Protein AF-D7PDY9-F1 (afdb_monomer)

Foldseek 3Di:
DQDLPDDDDPPDALVNVVVSLVSLLVVVLVVVLVVQVVDPPLVVDDPVLNVVLCVQQSVVLLLLVQLVVCLPPQQKTPSDPHDIDGLVSQVNHPPRNVVSVVSNVSSPVCNVVVPDPVNSVVVSNCSSVVSPPDD

InterPro domains:
  IPR000536 Nuclear hormone receptor, ligand-binding domain [PF00104] (18-130)
  IPR000536 Nuclear hormone receptor, ligand-binding domain [PS51843] (1-135)
  IPR000536 Nuclear hormone receptor, ligand-binding domain [SM00430] (23-134)
  IPR001723 Nuclear hormone receptor [PR00398] (24-45)
  IPR001723 Nuclear hormone receptor [PR00398] (45-61)
  IPR001723 Nuclear hormone receptor [PR00398] (113-128)
  IPR035500 Nuclear hormone receptor-like domain superfamily [G3DSA:1.10.565.10] (1-135)
  IPR035500 Nuclear hormone receptor-like domain superfamily [SSF48508] (5-132)
  IPR050200 Nuclear hormone receptor family NR3 subfamily [PTHR48092] (2-132)

Mean predicted aligned error: 4.88 Å

Solvent-accessible surface area (backbone atoms only — not comparable to full-atom values): 7792 Å² total; per-residue (Å²): 137,69,67,75,89,68,90,80,68,78,81,75,48,47,68,56,49,52,54,50,51,51,59,41,48,60,56,50,48,59,52,46,56,61,50,48,62,70,40,88,68,46,71,75,46,54,70,68,55,49,50,50,28,48,74,62,19,49,67,60,51,50,47,56,48,35,31,63,65,15,43,94,36,86,67,38,45,36,79,27,93,81,40,69,42,40,58,74,64,39,62,68,23,83,87,42,38,66,58,49,52,51,47,48,52,52,19,49,51,44,47,76,68,60,67,47,73,71,56,50,54,48,51,46,50,48,45,46,73,53,51,72,81,73,130

Radius of gyration: 15.8 Å; Cα contacts (8 Å, |Δi|>4): 118; chains: 1; bounding box: 32×33×45 Å

Secondary structure (DSSP, 8-state):
-----S--PSSPPHHHHHHHHHHHHHHHHHHHHHHHTTSTTGGGS-HHHHHHHHHHHHHHHHHHHHHHHHTTSTTEEEEETTEEEEHHHHTTSTTHHHHHHHHHHHHHHHHHTT--HHHHHHHHHHHHHHTT---

Organism: Melanotaenia fluviatilis (NCBI:txid120844)

Sequence (135 aa):
EIYLMKDIKRPLTESDVMMSLTNLADKELVHMISWAKKIPGFVELSLLDQVHLLECCWLEVLMIGLIWRSVEHPGKLIFSPDLSLSREEGSRVQGFVEIFDMLIAATSRVRELKLQREEYVCLKAMILLNSNMCL

Nearest PDB structures (foldseek):
  2yjd-assembly1_B  TM=9.596E-01  e=6.052E-14  Homo sapiens
  7ndo-assembly1_B  TM=9.590E-01  e=4.325E-13  Homo sapiens
  5dxb-assembly1_A-2  TM=9.717E-01  e=5.350E-13  Homo sapiens
  2jfa-assembly1_A  TM=9.538E-01  e=5.950E-13  Homo sapiens
  5dxg-assembly1_B  TM=9.429E-01  e=1.549E-12  Homo sapiens

Structure (mmCIF, N/CA/C/O backbone):
data_AF-D7PDY9-F1
#
_entry.id   AF-D7PDY9-F1
#
loop_
_atom_site.group_PDB
_atom_site.id
_atom_site.type_symbol
_atom_site.label_atom_id
_atom_site.label_alt_id
_atom_site.label_comp_id
_atom_site.label_asym_id
_atom_site.label_entity_id
_atom_site.label_seq_id
_atom_site.pdbx_PDB_ins_code
_atom_site.Cartn_x
_atom_site.Cartn_y
_atom_site.Cartn_z
_atom_site.occupancy
_atom_site.B_iso_or_equiv
_atom_site.auth_seq_id
_atom_site.auth_comp_id
_atom_site.auth_asym_id
_atom_site.auth_atom_id
_atom_site.pdbx_PDB_model_num
ATOM 1 N N . GLU A 1 1 ? -11.938 0.882 -8.043 1.00 62.28 1 GLU A N 1
ATOM 2 C CA . GLU A 1 1 ? -10.466 0.983 -8.148 1.00 62.28 1 GLU A CA 1
ATOM 3 C C . GLU A 1 1 ? -10.086 2.445 -8.300 1.00 62.28 1 GLU A C 1
ATOM 5 O O . GLU A 1 1 ? -10.924 3.218 -8.754 1.00 62.28 1 GLU A O 1
ATOM 10 N N . ILE A 1 2 ? -8.887 2.827 -7.865 1.00 78.31 2 ILE A N 1
ATOM 11 C CA . ILE A 1 2 ? -8.407 4.214 -7.880 1.00 78.31 2 ILE A CA 1
ATOM 12 C C . ILE A 1 2 ? -7.523 4.387 -9.112 1.00 78.31 2 ILE A C 1
ATOM 14 O O . ILE A 1 2 ? -6.648 3.560 -9.348 1.00 78.31 2 ILE A O 1
ATOM 18 N N . TYR A 1 3 ? -7.769 5.446 -9.880 1.00 81.25 3 TYR A N 1
ATOM 19 C CA . TYR A 1 3 ? -7.044 5.774 -11.108 1.00 81.25 3 TYR A CA 1
ATOM 20 C C . TYR A 1 3 ? -6.281 7.089 -10.932 1.00 81.25 3 TYR A C 1
ATOM 22 O O . TYR A 1 3 ? -6.761 8.014 -10.257 1.00 81.25 3 TYR A O 1
ATOM 30 N N . LEU A 1 4 ? -5.122 7.203 -11.579 1.00 78.69 4 LEU A N 1
ATOM 31 C CA . LEU A 1 4 ? -4.380 8.457 -11.655 1.00 78.69 4 LEU A CA 1
ATOM 32 C C . LEU A 1 4 ? -5.143 9.479 -12.514 1.00 78.69 4 LEU A C 1
ATOM 34 O O . LEU A 1 4 ? -5.282 10.627 -12.089 1.00 78.69 4 LEU A O 1
ATOM 38 N N . MET A 1 5 ? -5.717 9.031 -13.640 1.00 69.94 5 MET A N 1
ATOM 39 C CA . MET A 1 5 ? -6.458 9.832 -14.628 1.00 69.94 5 MET A CA 1
ATOM 40 C C . MET A 1 5 ? -5.627 10.976 -15.236 1.00 69.94 5 MET A C 1
ATOM 42 O O . MET A 1 5 ? -6.092 12.112 -15.333 1.00 69.94 5 MET A O 1
ATOM 46 N N . LYS A 1 6 ? -4.380 10.694 -15.633 1.00 66.25 6 LYS A N 1
ATOM 47 C CA . LYS A 1 6 ? -3.487 11.665 -16.285 1.00 66.25 6 LYS A CA 1
ATOM 48 C C . LYS A 1 6 ? -2.784 11.021 -17.481 1.00 66.25 6 LYS A C 1
ATOM 50 O O . LYS A 1 6 ? -2.287 9.906 -17.358 1.00 66.25 6 LYS A O 1
ATOM 55 N N . ASP A 1 7 ? -2.707 11.731 -18.608 1.00 63.09 7 ASP A N 1
ATOM 56 C CA . ASP A 1 7 ? -1.890 11.313 -19.754 1.00 63.09 7 ASP A CA 1
ATOM 57 C C . ASP A 1 7 ? -0.407 11.346 -19.369 1.00 63.09 7 ASP A C 1
ATOM 59 O O . ASP A 1 7 ? 0.217 12.409 -19.280 1.00 63.09 7 ASP A O 1
ATOM 63 N N . ILE A 1 8 ? 0.166 10.170 -19.125 1.00 65.75 8 ILE A N 1
ATOM 64 C CA . ILE A 1 8 ? 1.586 10.026 -18.824 1.00 65.75 8 ILE A CA 1
ATOM 65 C C . ILE A 1 8 ? 2.371 10.095 -20.136 1.00 65.75 8 ILE A C 1
ATOM 67 O O . ILE A 1 8 ? 2.495 9.108 -20.867 1.00 65.75 8 ILE A O 1
ATOM 71 N N . LYS A 1 9 ? 2.931 11.268 -20.441 1.00 67.62 9 LYS A N 1
ATOM 72 C CA . LYS A 1 9 ? 3.891 11.412 -21.542 1.00 67.62 9 LYS A CA 1
ATOM 73 C C . LYS A 1 9 ? 5.215 10.759 -21.142 1.00 67.62 9 LYS A C 1
ATOM 75 O O . LYS A 1 9 ? 5.780 11.078 -20.103 1.00 67.62 9 LYS A O 1
ATOM 80 N N . ARG A 1 10 ? 5.700 9.831 -21.970 1.00 69.81 10 ARG A N 1
ATOM 81 C CA . ARG A 1 10 ? 7.007 9.177 -21.798 1.00 69.81 10 ARG A CA 1
ATOM 82 C C . ARG A 1 10 ? 8.094 9.944 -22.576 1.00 69.81 10 ARG A C 1
ATOM 84 O O . ARG A 1 10 ? 7.780 10.466 -23.646 1.00 69.81 10 ARG A O 1
ATOM 91 N N . PRO A 1 11 ? 9.357 9.968 -22.106 1.00 71.19 11 PRO A N 1
ATOM 92 C CA . PRO A 1 11 ? 9.867 9.322 -20.894 1.00 71.19 11 PRO A CA 1
ATOM 93 C C . PRO A 1 11 ? 9.447 10.064 -19.615 1.00 71.19 11 PRO A C 1
ATOM 95 O O . PRO A 1 11 ? 9.404 11.287 -19.591 1.00 71.19 11 PRO A O 1
ATOM 98 N N . LEU A 1 12 ? 9.141 9.302 -18.564 1.00 74.94 12 LEU A N 1
ATOM 99 C CA . LEU A 1 12 ? 8.808 9.831 -17.240 1.00 74.94 12 LEU A CA 1
ATOM 100 C C . LEU A 1 12 ? 10.054 10.425 -16.573 1.00 74.94 12 LEU A C 1
ATOM 102 O O . LEU A 1 12 ? 11.087 9.755 -16.514 1.00 74.94 12 LEU A O 1
ATOM 106 N N . THR A 1 13 ? 9.947 11.643 -16.046 1.00 80.25 13 THR A N 1
ATOM 107 C CA . THR A 1 13 ? 10.968 12.209 -15.153 1.00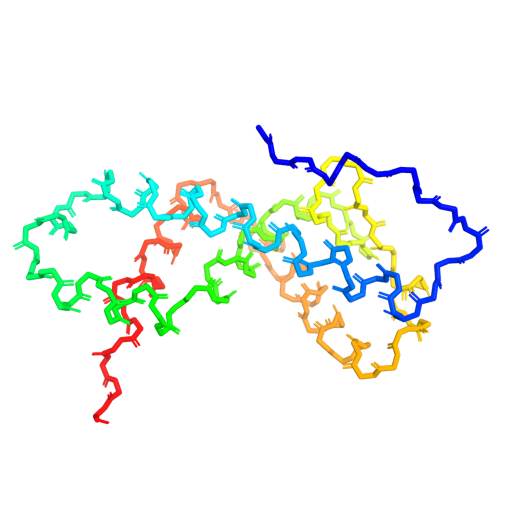 80.25 13 THR A CA 1
ATOM 108 C C . THR A 1 13 ? 10.714 11.793 -13.702 1.00 80.25 13 THR A C 1
ATOM 110 O O . THR A 1 13 ? 9.610 11.383 -13.344 1.00 80.25 13 THR A O 1
ATOM 113 N N . GLU A 1 14 ? 11.719 11.934 -12.835 1.00 81.00 14 GLU A N 1
ATOM 114 C CA . GLU A 1 14 ? 11.559 11.734 -11.387 1.00 81.00 14 GLU A CA 1
ATOM 115 C C . GLU A 1 14 ? 10.431 12.596 -10.806 1.00 81.00 14 GLU A C 1
ATOM 117 O O . GLU A 1 14 ? 9.591 12.096 -10.060 1.00 81.00 14 GLU A O 1
ATOM 122 N N . SER A 1 15 ? 10.358 13.867 -11.210 1.00 83.56 15 SER A N 1
ATOM 123 C CA . SER A 1 15 ? 9.305 14.781 -10.762 1.00 83.56 15 SER A CA 1
ATOM 124 C C . SER A 1 15 ? 7.915 14.313 -11.203 1.00 83.56 15 SER A C 1
ATOM 126 O O . SER A 1 15 ? 6.976 14.358 -10.406 1.00 83.56 15 SER A O 1
ATOM 128 N N . ASP A 1 16 ? 7.781 13.798 -12.430 1.00 83.94 16 ASP A N 1
ATOM 129 C CA . ASP A 1 16 ? 6.510 13.259 -12.925 1.00 83.94 16 ASP A CA 1
ATOM 130 C C . ASP A 1 16 ? 6.065 12.032 -12.129 1.00 83.94 16 ASP A C 1
ATOM 132 O O . ASP A 1 16 ? 4.881 11.911 -11.796 1.00 83.94 16 ASP A O 1
ATOM 136 N N . VAL A 1 17 ? 7.004 11.133 -11.810 1.00 83.38 17 VAL A N 1
ATOM 137 C CA . VAL A 1 17 ? 6.725 9.938 -11.006 1.00 83.38 17 VAL A CA 1
ATOM 138 C C . VAL A 1 17 ? 6.316 10.344 -9.599 1.00 83.38 17 VAL A C 1
ATOM 140 O O . VAL A 1 17 ? 5.229 9.971 -9.170 1.00 83.38 17 VAL A O 1
ATOM 143 N N . MET A 1 18 ? 7.115 11.162 -8.913 1.00 86.56 18 MET A N 1
ATOM 144 C CA . MET A 1 18 ? 6.821 11.599 -7.546 1.00 86.56 18 MET A CA 1
ATOM 145 C C . MET A 1 18 ? 5.472 12.314 -7.461 1.00 86.56 18 MET A C 1
ATOM 147 O O . MET A 1 18 ? 4.638 11.951 -6.639 1.00 86.56 18 MET A O 1
ATOM 151 N N . MET A 1 19 ? 5.191 13.251 -8.370 1.00 89.25 19 MET A N 1
ATOM 152 C CA . MET A 1 19 ? 3.895 13.931 -8.426 1.00 89.25 19 MET A CA 1
ATOM 153 C C . MET A 1 19 ? 2.740 12.951 -8.676 1.00 89.25 19 MET A C 1
ATOM 155 O O . MET A 1 19 ? 1.666 13.100 -8.095 1.00 89.25 19 MET A O 1
ATOM 159 N N . SER A 1 20 ? 2.925 11.956 -9.545 1.00 89.31 20 SER A N 1
ATOM 160 C CA . SER A 1 20 ? 1.888 10.955 -9.820 1.00 89.31 20 SER A CA 1
ATOM 161 C C . SER A 1 20 ? 1.627 10.061 -8.607 1.00 89.31 20 SER A C 1
ATOM 163 O O . SER A 1 20 ? 0.470 9.819 -8.269 1.00 89.31 20 SER A O 1
ATOM 165 N N . LEU A 1 21 ? 2.686 9.620 -7.925 1.00 90.25 21 LEU A N 1
ATOM 166 C CA . LEU A 1 21 ? 2.596 8.794 -6.723 1.00 90.25 21 LEU A CA 1
ATOM 167 C C . LEU A 1 21 ? 1.969 9.556 -5.552 1.00 90.25 21 LEU A C 1
ATOM 169 O O . LEU A 1 21 ? 1.085 9.008 -4.900 1.00 90.25 21 LEU A O 1
ATOM 173 N N . THR A 1 22 ? 2.339 10.822 -5.332 1.00 92.12 22 THR A N 1
ATOM 174 C CA . THR A 1 22 ? 1.728 11.667 -4.293 1.00 92.12 22 THR A CA 1
ATOM 175 C C . THR A 1 22 ? 0.235 11.868 -4.546 1.00 92.12 22 THR A C 1
ATOM 177 O O . THR A 1 22 ? -0.577 11.606 -3.665 1.00 92.12 22 THR A O 1
ATOM 180 N N . ASN A 1 23 ? -0.155 12.225 -5.777 1.00 93.25 23 ASN A N 1
ATOM 181 C CA . ASN A 1 23 ? -1.573 12.382 -6.130 1.00 93.25 23 ASN A CA 1
ATOM 182 C C . ASN A 1 23 ? -2.370 11.081 -5.959 1.00 93.25 23 ASN A C 1
ATOM 184 O O . ASN A 1 23 ? -3.561 11.105 -5.642 1.00 93.25 23 ASN A O 1
ATOM 188 N N . LEU A 1 24 ? -1.741 9.936 -6.231 1.00 94.69 24 LEU A N 1
ATOM 189 C CA . LEU A 1 24 ? -2.377 8.644 -6.028 1.00 94.69 24 LEU A CA 1
ATOM 190 C C . LEU A 1 24 ? -2.533 8.344 -4.535 1.00 94.69 24 LEU A C 1
ATOM 192 O O . LEU A 1 24 ? -3.622 7.947 -4.127 1.00 94.69 24 LEU A O 1
ATOM 196 N N . ALA A 1 25 ? -1.496 8.589 -3.731 1.00 95.44 25 ALA A N 1
ATOM 197 C CA . ALA A 1 25 ? -1.534 8.412 -2.284 1.00 95.44 25 ALA A CA 1
ATOM 198 C C . ALA A 1 25 ? -2.650 9.249 -1.641 1.00 95.44 25 ALA A C 1
ATOM 200 O O . ALA A 1 25 ? -3.430 8.699 -0.868 1.00 95.44 25 ALA A O 1
ATOM 201 N N . ASP A 1 26 ? -2.820 10.516 -2.036 1.00 95.69 26 ASP A N 1
ATOM 202 C CA . ASP A 1 26 ? -3.912 11.377 -1.552 1.00 95.69 26 ASP A CA 1
ATOM 203 C C . ASP A 1 26 ? -5.294 10.748 -1.791 1.00 95.69 26 ASP A C 1
ATOM 205 O O . ASP A 1 26 ? -6.159 10.735 -0.910 1.00 95.69 26 ASP A O 1
ATOM 209 N N . LYS A 1 27 ? -5.502 10.161 -2.976 1.00 95.06 27 LYS A N 1
ATOM 210 C CA . LYS A 1 27 ? -6.740 9.439 -3.298 1.00 95.06 27 LYS A CA 1
ATOM 211 C C . LYS A 1 27 ? -6.867 8.159 -2.469 1.00 95.06 27 LYS A C 1
ATOM 213 O O . LYS A 1 27 ? -7.940 7.893 -1.925 1.00 95.06 27 LYS A O 1
ATOM 218 N N . GLU A 1 28 ? -5.804 7.359 -2.360 1.00 96.12 28 GLU A N 1
ATOM 219 C CA . GLU A 1 28 ? -5.819 6.114 -1.579 1.00 96.12 28 GLU A CA 1
ATOM 220 C C . GLU A 1 28 ? -6.076 6.363 -0.087 1.00 96.12 28 GLU A C 1
ATOM 222 O O . GLU A 1 28 ? -6.809 5.586 0.527 1.00 96.12 28 GLU A O 1
ATOM 227 N N . LEU A 1 29 ? -5.580 7.467 0.478 1.00 96.75 29 LEU A N 1
ATOM 228 C CA . LEU A 1 29 ? -5.806 7.869 1.869 1.00 96.75 29 LEU A CA 1
ATOM 229 C C . LEU A 1 29 ? -7.294 8.071 2.183 1.00 96.75 29 LEU A C 1
ATOM 231 O O . LEU A 1 29 ? -7.794 7.558 3.184 1.00 96.75 29 LEU A O 1
ATOM 235 N N . VAL A 1 30 ? -8.049 8.732 1.300 1.00 96.44 30 VAL A N 1
ATOM 236 C CA . VAL A 1 30 ? -9.505 8.915 1.479 1.00 96.44 30 VAL A CA 1
ATOM 237 C C . VAL A 1 30 ? -10.230 7.563 1.539 1.00 96.44 30 VAL A C 1
ATOM 239 O O . VAL A 1 30 ? -11.121 7.338 2.373 1.00 96.44 30 VAL A O 1
ATOM 242 N N . HIS A 1 31 ? -9.825 6.625 0.681 1.00 95.56 31 HIS A N 1
ATOM 243 C CA . HIS A 1 31 ? -10.361 5.267 0.686 1.00 95.56 31 HIS A CA 1
ATOM 244 C C . HIS A 1 31 ? -9.909 4.466 1.911 1.00 95.56 31 HIS A C 1
ATOM 246 O O . HIS A 1 31 ? -10.707 3.698 2.451 1.00 95.56 31 HIS A O 1
ATOM 252 N N . MET A 1 32 ? -8.675 4.659 2.375 1.00 96.75 32 MET A N 1
ATOM 253 C CA . MET A 1 32 ? -8.138 4.035 3.580 1.00 96.75 32 MET A CA 1
ATOM 254 C C . MET A 1 32 ? -8.929 4.452 4.820 1.00 96.75 32 MET A C 1
ATOM 256 O O . MET A 1 32 ? -9.355 3.579 5.569 1.00 96.75 32 MET A O 1
ATOM 260 N N . ILE A 1 33 ? -9.214 5.745 4.998 1.00 97.31 33 ILE A N 1
ATOM 261 C CA . ILE A 1 33 ? -10.032 6.249 6.114 1.00 97.31 33 ILE A CA 1
ATOM 262 C C . ILE A 1 33 ? -11.429 5.613 6.079 1.00 97.31 33 ILE A C 1
ATOM 264 O O . ILE A 1 33 ? -11.952 5.147 7.092 1.00 97.31 33 ILE A O 1
ATOM 268 N N . SER A 1 34 ? -12.033 5.552 4.890 1.00 97.44 34 SER A N 1
ATOM 269 C CA . SER A 1 34 ? -13.351 4.935 4.693 1.00 97.44 34 SER A CA 1
ATOM 270 C C . SER A 1 34 ? -13.345 3.425 4.953 1.00 97.44 34 SER A C 1
ATOM 272 O O . SER A 1 34 ? -14.357 2.867 5.373 1.00 97.44 34 SER A O 1
ATOM 274 N N . TRP A 1 35 ? -12.226 2.753 4.680 1.00 97.50 35 TRP A N 1
ATOM 275 C CA . TRP A 1 35 ? -12.018 1.337 4.973 1.00 97.50 35 TRP A CA 1
ATOM 276 C C . TRP A 1 35 ? -11.8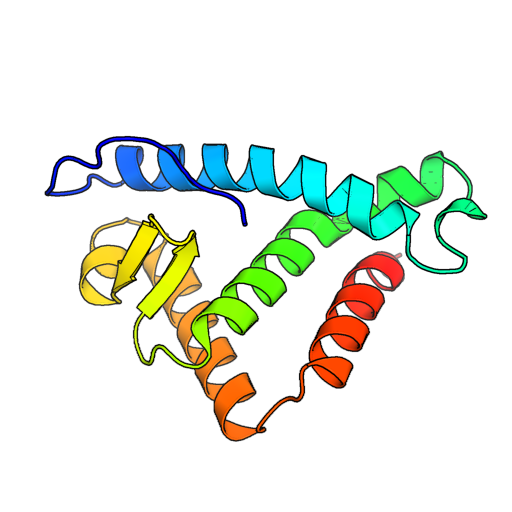05 1.094 6.470 1.00 97.50 35 TRP A C 1
ATOM 278 O O . TRP A 1 35 ? -12.458 0.210 7.017 1.00 97.50 35 TRP A O 1
ATOM 288 N N . ALA A 1 36 ? -10.984 1.905 7.141 1.00 97.56 36 ALA A N 1
ATOM 289 C CA . ALA A 1 36 ? -10.706 1.788 8.571 1.00 97.56 36 ALA A CA 1
ATOM 290 C C . ALA A 1 36 ? -11.993 1.867 9.406 1.00 97.56 36 ALA A C 1
ATOM 292 O O . ALA A 1 36 ? -12.241 1.015 10.251 1.00 97.56 36 ALA A O 1
ATOM 293 N N . LYS A 1 37 ? -12.900 2.793 9.066 1.00 97.12 37 LYS A N 1
ATOM 294 C CA . LYS A 1 37 ? -14.224 2.918 9.707 1.00 97.12 37 LYS A CA 1
ATOM 295 C C . LYS A 1 37 ? -15.125 1.683 9.575 1.00 97.12 37 LYS A C 1
ATOM 297 O O . LYS A 1 37 ? -16.118 1.585 10.286 1.00 97.12 37 LYS A O 1
ATOM 302 N N . LYS A 1 38 ? -14.832 0.765 8.649 1.00 97.12 38 LYS A N 1
ATOM 303 C CA . LYS A 1 38 ? -15.586 -0.487 8.460 1.00 97.12 38 LYS A CA 1
ATOM 304 C C . LYS A 1 38 ? -14.987 -1.663 9.231 1.00 97.12 38 LYS A C 1
ATOM 306 O O . LYS A 1 38 ? -15.580 -2.739 9.220 1.00 97.12 38 LYS A O 1
ATOM 311 N N . ILE A 1 39 ? -13.823 -1.491 9.855 1.00 96.19 39 ILE A N 1
ATOM 312 C CA . ILE A 1 39 ? -13.186 -2.536 10.653 1.00 96.19 39 ILE A CA 1
ATOM 313 C C . ILE A 1 39 ? -13.908 -2.622 12.003 1.00 96.19 39 ILE A C 1
ATOM 315 O O . ILE A 1 39 ? -14.058 -1.594 12.670 1.00 96.19 39 ILE A O 1
ATOM 319 N N . PRO A 1 40 ? -14.359 -3.820 12.419 1.00 95.75 40 PRO A N 1
ATOM 320 C CA . PRO A 1 40 ? -14.988 -4.008 13.723 1.00 95.75 40 PRO A CA 1
ATOM 321 C C . PRO A 1 40 ? -14.107 -3.476 14.862 1.00 95.75 40 PRO A C 1
ATOM 323 O O . PRO A 1 40 ? -12.905 -3.733 14.881 1.00 95.75 40 PRO A O 1
ATOM 326 N N . GLY A 1 41 ? -14.696 -2.718 15.789 1.00 94.56 41 GLY A N 1
ATOM 327 C CA . GLY A 1 41 ? -13.995 -2.108 16.924 1.00 94.56 41 GLY A CA 1
ATOM 328 C C . GLY A 1 41 ? -13.244 -0.803 16.621 1.00 94.56 41 GLY A C 1
ATOM 329 O O . GLY A 1 41 ? -13.014 -0.022 17.537 1.00 94.56 41 GLY A O 1
ATOM 330 N N . PHE A 1 42 ? -12.909 -0.484 15.363 1.00 96.56 42 PHE A N 1
ATOM 331 C CA . PHE A 1 42 ? -12.121 0.725 15.062 1.00 96.56 42 PHE A CA 1
ATOM 332 C C . PHE A 1 42 ? -12.869 2.023 15.406 1.00 96.56 42 PHE A C 1
ATOM 334 O O . PHE A 1 42 ? -12.295 2.944 15.978 1.00 96.56 42 PHE A O 1
ATOM 341 N N . VAL A 1 43 ? -14.168 2.092 15.097 1.00 96.94 43 VAL A N 1
ATOM 342 C CA . VAL A 1 43 ? -15.005 3.275 15.386 1.00 96.94 43 VAL A CA 1
ATOM 343 C C . VAL A 1 43 ? -15.376 3.421 16.864 1.00 96.94 43 VAL A C 1
ATOM 345 O O . VAL A 1 43 ? -15.921 4.452 17.248 1.00 96.94 43 VAL A O 1
ATOM 348 N N . GLU A 1 44 ? -15.098 2.400 17.676 1.00 97.31 44 GLU A N 1
ATOM 349 C CA . GLU A 1 44 ? -15.318 2.408 19.126 1.00 97.31 44 GLU A CA 1
ATOM 350 C C . GLU A 1 44 ? -14.137 3.051 19.874 1.00 97.31 44 GLU A C 1
ATOM 352 O O . GLU A 1 44 ? -14.289 3.463 21.024 1.00 97.31 44 GLU A O 1
ATOM 357 N N . LEU A 1 45 ? -12.978 3.184 19.217 1.00 95.88 45 LEU A N 1
ATOM 358 C CA . LEU A 1 45 ? -11.824 3.923 19.728 1.00 95.88 45 LEU A CA 1
ATOM 359 C C . LEU A 1 45 ? -12.120 5.425 19.808 1.00 95.88 45 LEU A C 1
ATOM 361 O O . LEU A 1 45 ? -12.963 5.952 19.071 1.00 95.88 45 LEU A O 1
ATOM 365 N N . SER A 1 46 ? -11.377 6.146 20.652 1.00 97.31 46 SER A N 1
ATOM 366 C CA . SER A 1 46 ? -11.471 7.605 20.682 1.00 97.31 46 SER A CA 1
ATOM 367 C C . SER A 1 46 ? -11.077 8.197 19.323 1.00 97.31 46 SER A C 1
ATOM 369 O O . SER A 1 46 ? -10.263 7.628 18.595 1.00 97.31 46 SER A O 1
ATOM 371 N N . LEU A 1 47 ? -11.635 9.356 18.959 1.00 96.69 47 LEU A N 1
ATOM 372 C CA . LEU A 1 47 ? -11.265 10.015 17.700 1.00 96.69 47 LEU A CA 1
ATOM 373 C C . LEU A 1 47 ? -9.756 10.309 17.637 1.00 96.69 47 LEU A C 1
ATOM 375 O O . LEU A 1 47 ? -9.168 10.215 16.564 1.00 96.69 47 LEU A O 1
ATOM 379 N N . LEU A 1 48 ? -9.146 10.626 18.784 1.00 96.06 48 LEU A N 1
ATOM 380 C CA . LEU A 1 48 ? -7.707 10.838 18.902 1.00 96.06 48 LEU A CA 1
ATOM 381 C C . LEU A 1 48 ? -6.932 9.575 18.508 1.00 96.06 48 LEU A C 1
ATOM 383 O O . LEU A 1 48 ? -6.045 9.655 17.666 1.00 96.06 48 LEU A O 1
ATOM 387 N N . ASP A 1 49 ? -7.316 8.415 19.043 1.00 95.25 49 ASP A N 1
ATOM 388 C CA . ASP A 1 49 ? -6.653 7.142 18.735 1.00 95.25 49 ASP A CA 1
ATOM 389 C C . ASP A 1 49 ? -6.878 6.723 17.279 1.00 95.25 49 ASP A C 1
ATOM 391 O O . ASP A 1 49 ? -5.960 6.237 16.624 1.00 95.25 49 ASP A O 1
ATOM 395 N N . GLN A 1 50 ? -8.083 6.947 16.739 1.00 96.62 50 GLN A N 1
ATOM 396 C CA . GLN A 1 50 ? -8.376 6.671 15.328 1.00 96.62 50 GLN A CA 1
ATOM 397 C C . GLN A 1 50 ? -7.458 7.476 14.400 1.00 96.62 50 GLN A C 1
ATOM 399 O O . GLN A 1 50 ? -6.920 6.923 13.441 1.00 96.62 50 GLN A O 1
ATOM 404 N N . VAL A 1 51 ? -7.284 8.774 14.674 1.00 96.12 51 VAL A N 1
ATOM 405 C CA . VAL A 1 51 ? -6.392 9.649 13.899 1.00 96.12 51 VAL A CA 1
ATOM 406 C C . VAL A 1 51 ? -4.939 9.216 14.073 1.00 96.12 51 VAL A C 1
ATOM 408 O O . VAL A 1 51 ? -4.261 9.009 13.072 1.00 96.12 51 VAL A O 1
ATOM 411 N N . HIS A 1 52 ? -4.498 8.983 15.311 1.00 94.69 52 HIS A N 1
ATOM 412 C CA . HIS A 1 52 ? -3.127 8.574 15.627 1.00 94.69 52 HIS A CA 1
ATOM 413 C C . HIS A 1 52 ? -2.722 7.276 14.920 1.00 94.69 52 HIS A C 1
ATOM 415 O O . HIS A 1 52 ? -1.676 7.203 14.278 1.00 94.69 52 HIS A O 1
ATOM 421 N N . LEU A 1 53 ? -3.578 6.249 14.955 1.00 95.50 53 LEU A N 1
ATOM 422 C CA . LEU A 1 53 ? -3.326 4.993 14.243 1.00 95.50 53 LEU A CA 1
ATOM 423 C C . LEU A 1 53 ? -3.191 5.214 12.732 1.00 95.50 53 LEU A C 1
ATOM 425 O O . LEU A 1 53 ? -2.272 4.679 12.113 1.00 95.50 53 LEU A O 1
ATOM 429 N N . LEU A 1 54 ? -4.078 6.014 12.131 1.00 96.00 54 LEU A N 1
ATOM 430 C CA . LEU A 1 54 ? -4.022 6.328 10.701 1.00 96.00 54 LEU A CA 1
ATOM 431 C C . LEU A 1 54 ? -2.745 7.100 10.337 1.00 96.00 54 LEU A C 1
ATOM 433 O O . LEU A 1 54 ? -2.092 6.743 9.360 1.00 96.00 54 LEU A O 1
ATOM 437 N N . GLU A 1 55 ? -2.367 8.107 11.126 1.00 95.00 55 GLU A N 1
ATOM 438 C CA . GLU A 1 55 ? -1.152 8.910 10.922 1.00 95.00 55 GLU A CA 1
ATOM 439 C C . GLU A 1 55 ? 0.130 8.074 11.017 1.00 95.00 55 GLU A C 1
ATOM 441 O O . GLU A 1 55 ? 1.063 8.298 10.247 1.00 95.00 55 GLU A O 1
ATOM 446 N N . CYS A 1 56 ? 0.170 7.073 11.898 1.00 94.00 56 CYS A N 1
ATOM 447 C CA . CYS A 1 56 ? 1.340 6.207 12.047 1.00 94.00 56 CYS A CA 1
ATOM 448 C C . CYS A 1 56 ? 1.441 5.128 10.960 1.00 94.00 56 CYS A C 1
ATOM 450 O O . CYS A 1 56 ? 2.544 4.789 10.540 1.00 94.00 56 CYS A O 1
ATOM 452 N N . CYS A 1 57 ? 0.316 4.581 10.490 1.00 95.56 57 CYS A N 1
ATOM 453 C CA . CYS A 1 57 ? 0.325 3.379 9.646 1.00 95.56 57 CYS A CA 1
ATOM 454 C C . CYS A 1 57 ? 0.102 3.626 8.152 1.00 95.56 57 CYS A C 1
ATOM 456 O O . CYS A 1 57 ? 0.221 2.685 7.362 1.00 95.56 57 CYS A O 1
ATOM 458 N N . TRP A 1 58 ? -0.295 4.839 7.742 1.00 96.19 58 TRP A N 1
ATOM 459 C CA . TRP A 1 58 ? -0.862 5.041 6.405 1.00 96.19 58 TRP A CA 1
ATOM 460 C C . TRP A 1 58 ? 0.037 4.526 5.285 1.00 96.19 58 TRP A C 1
ATOM 462 O O . TRP A 1 58 ? -0.438 3.808 4.406 1.00 96.19 58 TRP A O 1
ATOM 472 N N . LEU A 1 59 ? 1.339 4.812 5.346 1.00 95.81 59 LEU A N 1
ATOM 473 C CA . LEU A 1 59 ? 2.271 4.391 4.309 1.00 95.81 59 LEU A CA 1
ATOM 474 C C . LEU A 1 59 ? 2.404 2.864 4.261 1.00 95.81 59 LEU A C 1
ATOM 476 O O . LEU A 1 59 ? 2.392 2.290 3.177 1.00 95.81 59 LEU A O 1
ATOM 480 N N . GLU A 1 60 ? 2.457 2.189 5.410 1.00 95.88 60 GLU A N 1
ATOM 481 C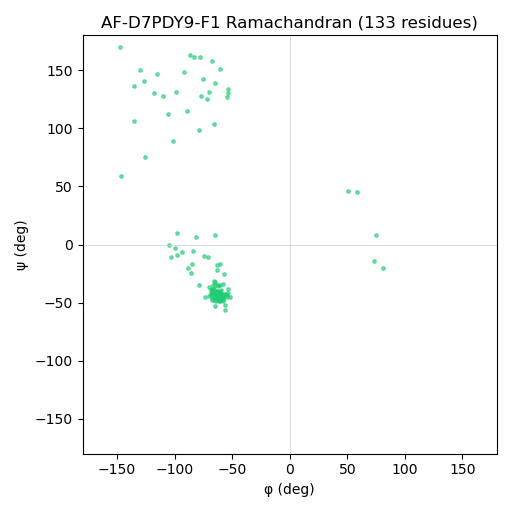 CA . GLU A 1 60 ? 2.511 0.723 5.491 1.00 95.88 60 GLU A CA 1
ATOM 482 C C . GLU A 1 60 ? 1.248 0.075 4.911 1.00 95.88 60 GLU A C 1
ATOM 484 O O . GLU A 1 60 ? 1.328 -0.900 4.157 1.00 95.88 60 GLU A O 1
ATOM 489 N N . VAL A 1 61 ? 0.078 0.657 5.188 1.00 97.00 61 VAL A N 1
ATOM 490 C CA . VAL A 1 61 ? -1.209 0.202 4.645 1.00 97.00 61 VAL A CA 1
ATOM 491 C C . VAL A 1 61 ? -1.288 0.395 3.126 1.00 97.00 61 VAL A C 1
ATOM 493 O O . VAL A 1 61 ? -1.831 -0.471 2.426 1.00 97.00 61 VAL A O 1
ATOM 496 N N . LEU A 1 62 ? -0.741 1.492 2.594 1.00 96.94 62 LEU A N 1
ATOM 497 C CA . LEU A 1 62 ? -0.630 1.697 1.147 1.00 96.94 62 LEU A CA 1
ATOM 498 C C . LEU A 1 62 ? 0.378 0.721 0.522 1.00 96.94 62 LEU A C 1
ATOM 500 O O . LEU A 1 62 ? 0.070 0.090 -0.490 1.00 96.94 62 LEU A O 1
ATOM 504 N N . MET A 1 63 ? 1.539 0.515 1.152 1.00 96.50 63 MET A N 1
ATOM 505 C CA . MET A 1 63 ? 2.580 -0.400 0.671 1.00 96.50 63 MET A CA 1
ATOM 506 C C . MET A 1 63 ? 2.101 -1.852 0.611 1.00 96.50 63 MET A C 1
ATOM 508 O O . MET A 1 63 ? 2.290 -2.501 -0.416 1.00 96.50 63 MET A O 1
ATOM 512 N N . ILE A 1 64 ? 1.430 -2.372 1.647 1.00 97.25 64 ILE A N 1
ATOM 513 C CA . ILE A 1 64 ? 0.885 -3.740 1.595 1.00 97.25 64 ILE A CA 1
ATOM 514 C C . ILE A 1 64 ? -0.207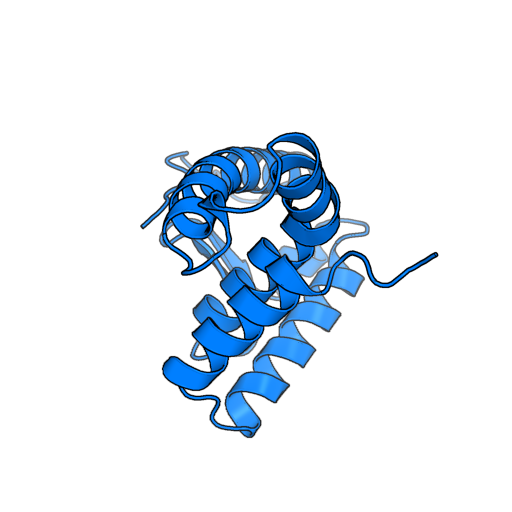 -3.863 0.523 1.00 97.25 64 ILE A C 1
ATOM 516 O O . ILE A 1 64 ? -0.332 -4.902 -0.124 1.00 97.25 64 ILE A O 1
ATOM 520 N N . GLY A 1 65 ? -0.973 -2.791 0.282 1.00 97.50 65 GLY A N 1
ATOM 521 C CA . GLY A 1 65 ? -1.914 -2.701 -0.834 1.00 97.50 65 GLY A CA 1
ATOM 522 C C . GLY A 1 65 ? -1.230 -2.790 -2.196 1.00 97.50 65 GLY A C 1
ATOM 523 O O . GLY A 1 65 ? -1.655 -3.580 -3.038 1.00 97.50 65 GLY A O 1
ATOM 524 N N . LEU A 1 66 ? -0.153 -2.033 -2.395 1.00 97.62 66 LEU A N 1
ATOM 525 C CA . LEU A 1 66 ? 0.665 -2.064 -3.606 1.00 97.62 66 LEU A CA 1
ATOM 526 C C . LEU A 1 66 ? 1.285 -3.445 -3.845 1.00 97.62 66 LEU A C 1
ATOM 528 O O . LEU A 1 66 ? 1.194 -3.974 -4.954 1.00 97.62 66 LEU A O 1
ATOM 532 N N . ILE A 1 67 ? 1.876 -4.037 -2.805 1.00 97.94 67 ILE A N 1
ATOM 533 C CA . ILE A 1 67 ? 2.460 -5.382 -2.842 1.00 97.94 67 ILE A CA 1
ATOM 534 C C . ILE A 1 67 ? 1.402 -6.389 -3.294 1.00 97.94 67 ILE A C 1
ATOM 536 O O . ILE A 1 67 ? 1.618 -7.110 -4.265 1.00 97.94 67 ILE A O 1
ATOM 540 N N . TRP A 1 68 ? 0.231 -6.385 -2.648 1.00 98.06 68 TRP A N 1
ATOM 541 C CA . TRP A 1 68 ? -0.869 -7.291 -2.977 1.00 98.06 68 TRP A CA 1
ATOM 542 C C . TRP A 1 68 ? -1.349 -7.142 -4.425 1.00 98.06 68 TRP A C 1
ATOM 544 O O . TRP A 1 68 ? -1.497 -8.135 -5.134 1.00 98.06 68 TRP A O 1
ATOM 554 N N . ARG A 1 69 ? -1.530 -5.904 -4.906 1.00 97.50 69 ARG A N 1
ATOM 555 C CA . ARG A 1 69 ? -1.906 -5.636 -6.308 1.00 97.50 69 ARG A CA 1
ATOM 556 C C . ARG A 1 69 ? -0.851 -6.096 -7.318 1.00 97.50 69 ARG A C 1
ATOM 558 O O . ARG A 1 69 ? -1.182 -6.302 -8.480 1.00 97.50 69 ARG A O 1
ATOM 565 N N . SER A 1 70 ? 0.403 -6.244 -6.895 1.00 98.06 70 SER A N 1
ATOM 566 C CA . SER A 1 70 ? 1.540 -6.539 -7.774 1.00 98.06 70 SER A CA 1
ATOM 567 C C . SER A 1 70 ? 1.952 -8.017 -7.780 1.00 98.06 70 SER A C 1
ATOM 569 O O . SER A 1 70 ? 2.840 -8.387 -8.546 1.00 98.06 70 SER A O 1
ATOM 571 N N . VAL A 1 71 ? 1.321 -8.877 -6.967 1.00 97.56 71 VAL A N 1
ATOM 572 C CA . VAL A 1 71 ? 1.703 -10.296 -6.783 1.00 97.56 71 VAL A CA 1
ATOM 573 C C . VAL A 1 71 ? 1.822 -11.047 -8.114 1.00 97.56 71 VAL A C 1
ATOM 575 O O . VAL A 1 71 ? 2.834 -11.712 -8.356 1.00 97.56 71 VAL A O 1
ATOM 578 N N . GLU A 1 72 ? 0.852 -10.858 -9.009 1.00 96.56 72 GLU A N 1
ATOM 579 C CA . GLU A 1 72 ? 0.772 -11.512 -10.325 1.00 96.56 72 GLU A CA 1
ATOM 580 C C . GLU A 1 72 ? 1.636 -10.840 -11.412 1.00 96.56 72 GLU A C 1
ATOM 582 O O . GLU A 1 72 ? 1.595 -11.220 -12.582 1.00 96.56 72 GLU A O 1
ATOM 587 N N . HIS A 1 73 ? 2.452 -9.844 -11.047 1.00 96.25 73 HIS A N 1
ATOM 588 C CA . HIS A 1 73 ? 3.252 -9.047 -11.981 1.00 96.25 73 HIS A CA 1
ATOM 589 C C . HIS A 1 73 ? 4.745 -9.036 -11.602 1.00 96.25 73 HIS A C 1
ATOM 591 O O . HIS A 1 73 ? 5.261 -8.033 -11.104 1.00 96.25 73 HIS A O 1
ATOM 597 N N . PRO A 1 74 ? 5.489 -10.133 -11.847 1.00 94.00 74 PRO A N 1
ATOM 598 C CA . PRO A 1 74 ? 6.913 -10.205 -11.524 1.00 94.00 74 PRO A CA 1
ATOM 599 C C . PRO A 1 74 ? 7.727 -9.049 -12.131 1.00 94.00 74 PRO A C 1
ATOM 601 O O . PRO A 1 74 ? 7.629 -8.762 -13.324 1.00 94.00 74 PRO A O 1
ATOM 604 N N . GLY A 1 75 ? 8.546 -8.390 -11.303 1.00 91.94 75 GLY A N 1
ATOM 605 C CA . GLY A 1 75 ? 9.428 -7.294 -11.728 1.00 91.94 75 GLY A CA 1
ATOM 606 C C . GLY A 1 75 ? 8.731 -5.953 -11.998 1.00 91.94 75 GLY A C 1
ATOM 607 O O . GLY A 1 75 ? 9.377 -5.026 -12.499 1.00 91.94 75 GLY A O 1
ATOM 608 N N . LYS A 1 76 ? 7.435 -5.834 -11.681 1.00 94.44 76 LYS A N 1
ATOM 609 C CA . LYS A 1 76 ? 6.651 -4.603 -11.826 1.00 94.44 76 LYS A CA 1
ATOM 610 C C . LYS A 1 76 ? 5.891 -4.281 -10.542 1.00 94.44 76 LYS A C 1
ATOM 612 O O . LYS A 1 76 ? 5.485 -5.182 -9.816 1.00 94.44 76 LYS A O 1
ATOM 617 N N . LEU A 1 77 ? 5.665 -2.994 -10.306 1.00 95.44 77 LEU A N 1
ATOM 618 C CA . LEU A 1 77 ? 4.756 -2.500 -9.275 1.00 95.44 77 LEU A CA 1
ATOM 619 C C . LEU A 1 77 ? 3.529 -1.874 -9.939 1.00 95.44 77 LEU A C 1
ATOM 621 O O . LEU A 1 77 ? 3.658 -1.026 -10.827 1.00 95.44 77 LEU A O 1
ATOM 625 N N . ILE A 1 78 ? 2.345 -2.309 -9.510 1.00 95.88 78 ILE A N 1
ATOM 626 C CA . ILE A 1 78 ? 1.046 -1.861 -10.017 1.00 95.88 78 ILE A CA 1
ATOM 627 C C . ILE A 1 78 ? 0.452 -0.847 -9.034 1.00 95.88 78 ILE A C 1
ATOM 629 O O . ILE A 1 78 ? -0.278 -1.193 -8.098 1.00 95.88 78 ILE A O 1
ATOM 633 N N . PHE A 1 79 ? 0.790 0.425 -9.241 1.00 93.88 79 PHE A N 1
ATOM 634 C CA . PHE A 1 79 ? 0.316 1.525 -8.403 1.00 93.88 79 PHE A CA 1
ATOM 635 C C . PHE A 1 79 ? -1.188 1.729 -8.576 1.00 93.88 79 PHE A C 1
ATOM 637 O O . PHE A 1 79 ? -1.917 1.733 -7.586 1.00 93.88 79 PHE A O 1
ATOM 644 N N . SER A 1 80 ? -1.658 1.776 -9.819 1.00 93.69 80 SER A N 1
ATOM 645 C CA . SER A 1 80 ? -3.072 1.820 -10.202 1.00 93.69 80 SER A CA 1
ATOM 646 C C . SER A 1 80 ? -3.271 1.089 -11.539 1.00 93.69 80 SER A C 1
ATOM 648 O O . SER A 1 80 ? -2.281 0.763 -12.199 1.00 93.69 80 SER A O 1
ATOM 650 N N . PRO A 1 81 ? -4.515 0.829 -11.989 1.00 89.69 81 PRO A N 1
ATOM 651 C CA . PRO A 1 81 ? -4.747 0.195 -13.292 1.00 89.69 81 PRO A CA 1
ATOM 652 C C . PRO A 1 81 ? -4.134 0.965 -14.477 1.00 89.69 81 PRO A C 1
ATOM 654 O O . PRO A 1 81 ? -3.827 0.369 -15.505 1.00 89.69 81 PRO A O 1
ATOM 657 N N . ASP A 1 82 ? -3.939 2.280 -14.329 1.00 88.88 82 ASP A N 1
ATOM 658 C CA . ASP A 1 82 ? -3.349 3.186 -15.321 1.00 88.88 82 ASP A CA 1
ATOM 659 C C . ASP A 1 82 ? -1.900 3.620 -15.012 1.00 88.88 82 ASP A C 1
ATOM 661 O O . ASP A 1 82 ? -1.297 4.342 -15.807 1.00 88.88 82 ASP A O 1
ATOM 665 N N . LEU A 1 83 ? -1.309 3.168 -13.899 1.00 89.69 83 LEU A N 1
ATOM 666 C CA . LEU A 1 83 ? 0.081 3.447 -13.534 1.00 89.69 83 LEU A CA 1
ATOM 667 C C . LEU A 1 83 ? 0.768 2.175 -13.034 1.00 89.69 83 LEU A C 1
ATOM 669 O O . LEU A 1 83 ? 0.584 1.732 -11.900 1.00 89.69 83 LEU A O 1
ATOM 673 N N . SER A 1 84 ? 1.646 1.634 -13.872 1.00 91.56 84 SER A N 1
ATOM 674 C CA . SER A 1 84 ? 2.575 0.570 -13.499 1.00 91.56 84 SER A CA 1
ATOM 675 C C . SER A 1 84 ? 3.993 0.980 -13.846 1.00 91.56 84 SER A C 1
ATOM 677 O O . SER A 1 84 ? 4.217 1.528 -14.929 1.00 91.56 84 SER A O 1
ATOM 679 N N . LEU A 1 85 ? 4.943 0.649 -12.980 1.00 90.44 85 LEU A N 1
ATOM 680 C CA . LEU A 1 85 ? 6.362 0.856 -13.239 1.00 90.44 85 LEU A CA 1
ATOM 681 C C . LEU A 1 85 ? 7.069 -0.496 -13.248 1.00 90.44 85 LEU A C 1
ATOM 683 O O . LEU A 1 85 ? 6.884 -1.315 -12.348 1.00 90.44 85 LEU A O 1
ATOM 687 N N . SER A 1 86 ? 7.866 -0.739 -14.281 1.00 90.31 86 SER A N 1
ATOM 688 C CA . SER A 1 86 ? 8.859 -1.814 -14.291 1.00 90.31 86 SER A CA 1
ATOM 689 C C . SER A 1 86 ? 10.103 -1.420 -13.501 1.00 90.31 86 SER A C 1
ATOM 691 O O . SER A 1 86 ? 10.359 -0.236 -13.290 1.00 90.31 86 SER A O 1
ATOM 693 N N . ARG A 1 87 ? 10.917 -2.405 -13.109 1.00 85.00 87 ARG A N 1
ATOM 694 C CA . ARG A 1 87 ? 12.216 -2.146 -12.467 1.00 85.00 87 ARG A CA 1
ATOM 695 C C . ARG A 1 87 ? 13.106 -1.202 -13.281 1.00 85.00 87 ARG A C 1
ATOM 697 O O . ARG A 1 87 ? 13.762 -0.338 -12.712 1.00 85.00 87 ARG A O 1
ATOM 704 N N . GLU A 1 88 ? 13.097 -1.327 -14.605 1.00 83.44 88 GLU A N 1
ATOM 705 C CA . GLU A 1 88 ? 13.850 -0.440 -15.499 1.00 83.44 88 GLU A CA 1
ATOM 706 C C . GLU A 1 88 ? 13.342 1.006 -15.425 1.00 83.44 88 GLU A C 1
ATOM 708 O O . GLU A 1 88 ? 14.137 1.937 -15.312 1.00 83.44 88 GLU A O 1
ATOM 713 N N . GLU A 1 89 ? 12.023 1.210 -15.434 1.00 82.38 89 GLU A N 1
ATOM 714 C CA . GLU A 1 89 ? 11.415 2.538 -15.281 1.00 82.38 89 GLU A CA 1
ATOM 715 C C . GLU A 1 89 ? 11.633 3.113 -13.873 1.00 82.38 89 GLU A C 1
ATOM 717 O O . GLU A 1 89 ? 11.941 4.295 -13.752 1.00 82.38 89 GLU A O 1
ATOM 722 N N . GLY A 1 90 ? 11.554 2.283 -12.827 1.00 77.88 90 GLY A N 1
ATOM 723 C CA . GLY A 1 90 ? 11.835 2.673 -11.442 1.00 77.88 90 GLY A CA 1
ATOM 724 C C . GLY A 1 90 ? 13.294 3.078 -11.223 1.00 77.88 90 GLY A C 1
ATOM 725 O O . GLY A 1 90 ? 13.560 4.030 -10.496 1.00 77.88 90 GLY A O 1
ATOM 726 N N . SER A 1 91 ? 14.236 2.427 -11.918 1.00 77.56 91 SER A N 1
ATOM 727 C CA . SER A 1 91 ? 15.676 2.720 -11.823 1.00 77.56 91 SER A CA 1
ATOM 728 C C . SER A 1 91 ? 16.068 4.131 -12.283 1.00 77.56 91 SER A C 1
ATOM 730 O O . SER A 1 91 ? 17.146 4.617 -11.950 1.00 77.56 91 SER A O 1
ATOM 732 N N . ARG A 1 92 ? 15.187 4.807 -13.033 1.00 74.31 92 ARG A N 1
ATOM 733 C CA . ARG A 1 92 ? 15.388 6.172 -13.543 1.00 74.31 92 ARG A CA 1
ATOM 734 C C . ARG A 1 92 ? 15.015 7.272 -12.545 1.00 74.31 92 ARG A C 1
ATOM 736 O O . ARG A 1 92 ? 15.226 8.441 -12.849 1.00 74.31 92 ARG A O 1
ATOM 743 N N . VAL A 1 93 ? 14.452 6.911 -11.395 1.00 73.94 93 VAL A N 1
ATOM 744 C CA . VAL A 1 93 ? 14.002 7.839 -10.351 1.00 73.94 93 VAL A CA 1
ATOM 745 C C . VAL A 1 93 ? 15.004 7.771 -9.198 1.00 73.94 93 VAL A C 1
ATOM 747 O O . VAL A 1 93 ? 15.143 6.727 -8.553 1.00 73.94 93 VAL A O 1
ATOM 750 N N . GLN A 1 94 ? 15.752 8.851 -8.957 1.00 71.94 94 GLN A N 1
ATOM 751 C CA . GLN A 1 94 ? 16.809 8.851 -7.945 1.00 71.94 94 GLN A CA 1
ATOM 752 C C . GLN A 1 94 ? 16.206 8.664 -6.540 1.00 71.94 94 GLN A C 1
ATOM 754 O O . GLN A 1 94 ? 15.129 9.166 -6.241 1.00 71.94 94 GLN A O 1
ATOM 759 N N . GLY A 1 95 ? 16.848 7.862 -5.683 1.00 72.06 95 GLY A N 1
ATOM 760 C CA . GLY A 1 95 ? 16.354 7.558 -4.326 1.00 72.06 95 GLY A CA 1
ATOM 761 C C . GLY A 1 95 ? 15.140 6.616 -4.250 1.00 72.06 95 GLY A C 1
ATOM 762 O O . GLY A 1 95 ? 14.863 6.060 -3.192 1.00 72.06 95 GLY A O 1
ATOM 763 N N . PHE A 1 96 ? 14.447 6.365 -5.363 1.00 79.19 96 PHE A N 1
ATOM 764 C CA . PHE A 1 96 ? 13.307 5.445 -5.416 1.00 79.19 96 PHE A CA 1
ATOM 765 C C . PHE A 1 96 ? 13.725 3.988 -5.639 1.00 79.19 96 PHE A C 1
ATOM 767 O O . PHE A 1 96 ? 13.009 3.074 -5.245 1.00 79.19 96 PHE A O 1
ATOM 774 N N . VAL A 1 97 ? 14.894 3.764 -6.246 1.00 83.25 97 VAL A N 1
ATOM 775 C CA . VAL A 1 97 ? 15.371 2.437 -6.673 1.00 83.25 97 VAL A CA 1
ATOM 776 C C . VAL A 1 97 ? 15.468 1.440 -5.519 1.00 83.25 97 VAL A C 1
ATOM 778 O O . VAL A 1 97 ? 15.023 0.306 -5.658 1.00 83.25 97 VAL A O 1
ATOM 781 N N . GLU A 1 98 ? 16.001 1.858 -4.370 1.00 87.25 98 GLU A N 1
ATOM 782 C CA . GLU A 1 98 ? 16.159 0.982 -3.201 1.00 87.25 98 GLU A CA 1
ATOM 783 C C . GLU A 1 98 ? 14.799 0.555 -2.640 1.00 87.25 98 GLU A C 1
ATOM 785 O O . GLU A 1 98 ? 14.554 -0.629 -2.409 1.00 87.25 98 GLU A O 1
ATOM 790 N N . ILE A 1 99 ? 13.878 1.512 -2.492 1.00 87.94 99 ILE A N 1
ATOM 791 C CA . ILE A 1 99 ? 12.502 1.256 -2.046 1.00 87.94 99 ILE A CA 1
ATOM 792 C C . ILE A 1 99 ? 11.774 0.366 -3.053 1.00 87.94 99 ILE A C 1
ATOM 794 O O . ILE A 1 99 ? 11.084 -0.577 -2.668 1.00 87.94 99 ILE A O 1
ATOM 798 N N . PHE A 1 100 ? 11.959 0.625 -4.344 1.00 90.88 100 PHE A N 1
ATOM 799 C CA . PHE A 1 100 ? 11.382 -0.176 -5.411 1.00 90.88 100 PHE A CA 1
ATOM 800 C C . PHE A 1 100 ? 11.855 -1.631 -5.335 1.00 90.88 100 PHE A C 1
ATOM 802 O O . PHE A 1 100 ? 11.034 -2.546 -5.371 1.00 90.88 100 PHE A O 1
ATOM 809 N N . ASP A 1 101 ? 13.160 -1.855 -5.177 1.00 91.56 101 ASP A N 1
ATOM 810 C CA . ASP A 1 101 ? 13.737 -3.193 -5.053 1.00 91.56 101 ASP A CA 1
ATOM 811 C C . ASP A 1 101 ? 13.241 -3.913 -3.790 1.00 91.56 101 ASP A C 1
ATOM 813 O O . ASP A 1 101 ? 12.891 -5.095 -3.860 1.00 91.56 101 ASP A O 1
ATOM 817 N N . MET A 1 102 ? 13.108 -3.203 -2.663 1.00 94.38 102 MET A N 1
ATOM 818 C CA . MET A 1 102 ? 12.500 -3.751 -1.445 1.00 94.38 102 MET A CA 1
ATOM 819 C C . MET A 1 102 ? 11.041 -4.176 -1.668 1.00 94.38 102 MET A C 1
ATOM 821 O O . MET A 1 102 ? 10.651 -5.276 -1.270 1.00 94.38 102 MET A O 1
ATOM 825 N N . LEU A 1 103 ? 10.236 -3.356 -2.348 1.00 95.50 103 LEU A N 1
ATOM 826 C CA . LEU A 1 103 ? 8.835 -3.670 -2.655 1.00 95.50 103 LEU A CA 1
ATOM 827 C C . LEU A 1 103 ? 8.705 -4.852 -3.624 1.00 95.50 103 LEU A C 1
ATOM 829 O O . LEU A 1 103 ? 7.828 -5.702 -3.448 1.00 95.50 103 LEU A O 1
ATOM 833 N N . ILE A 1 104 ? 9.588 -4.953 -4.620 1.00 95.50 104 ILE A N 1
ATOM 834 C CA . ILE A 1 104 ? 9.642 -6.105 -5.528 1.00 95.50 104 ILE A CA 1
ATOM 835 C C . ILE A 1 104 ? 10.013 -7.381 -4.766 1.00 95.50 104 ILE A C 1
ATOM 837 O O . ILE A 1 104 ? 9.367 -8.415 -4.963 1.00 95.50 104 ILE A O 1
ATOM 841 N N . ALA A 1 105 ? 11.002 -7.319 -3.872 1.00 96.38 105 ALA A N 1
ATOM 842 C CA . ALA A 1 105 ? 11.392 -8.453 -3.038 1.00 96.38 105 ALA A CA 1
ATOM 843 C C . ALA A 1 105 ? 10.242 -8.901 -2.120 1.00 96.38 105 ALA A C 1
ATOM 845 O O . ALA A 1 105 ? 9.913 -10.090 -2.078 1.00 96.38 105 ALA A O 1
ATOM 846 N N . ALA A 1 106 ? 9.563 -7.957 -1.460 1.00 97.38 106 ALA A N 1
ATOM 847 C CA . ALA A 1 106 ? 8.390 -8.238 -0.632 1.00 97.38 106 ALA A CA 1
ATOM 848 C C . ALA A 1 106 ? 7.248 -8.871 -1.447 1.00 97.38 106 ALA A C 1
ATOM 850 O O . ALA A 1 106 ? 6.654 -9.862 -1.024 1.00 97.38 106 ALA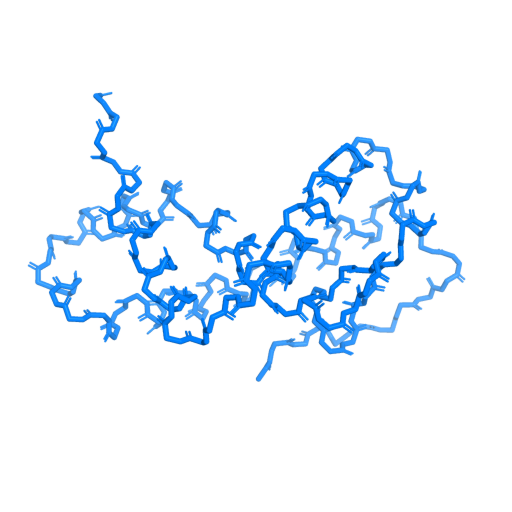 A O 1
ATOM 851 N N . THR A 1 107 ? 6.994 -8.365 -2.656 1.00 97.81 107 THR A N 1
ATOM 852 C CA . THR A 1 107 ? 6.004 -8.931 -3.588 1.00 97.81 107 THR A CA 1
ATOM 853 C C . THR A 1 107 ? 6.359 -10.356 -4.001 1.00 97.81 107 THR A C 1
ATOM 855 O O . THR A 1 107 ? 5.481 -11.222 -4.032 1.00 97.81 107 THR A O 1
ATOM 858 N N . SER A 1 108 ? 7.640 -10.643 -4.262 1.00 97.50 108 SER A N 1
ATOM 859 C CA . SER A 1 108 ? 8.085 -12.019 -4.518 1.00 97.50 108 SER A CA 1
ATOM 860 C C . SER A 1 108 ? 7.815 -12.922 -3.327 1.00 97.50 108 SER A C 1
ATOM 862 O O . SER A 1 108 ? 7.286 -14.017 -3.501 1.00 97.50 108 SER A O 1
ATOM 864 N N . ARG A 1 109 ? 8.091 -12.439 -2.112 1.00 97.81 109 ARG A N 1
ATOM 865 C CA . ARG A 1 109 ? 7.873 -13.221 -0.899 1.00 97.81 109 ARG A CA 1
ATOM 866 C C . ARG A 1 109 ? 6.399 -13.550 -0.676 1.00 97.81 109 ARG A C 1
ATOM 868 O O . ARG A 1 109 ? 6.075 -14.695 -0.377 1.00 97.81 109 ARG A O 1
ATOM 875 N N . VAL A 1 110 ? 5.508 -12.576 -0.865 1.00 97.81 110 VAL A N 1
ATOM 876 C CA . VAL A 1 110 ? 4.051 -12.779 -0.785 1.00 97.81 110 VAL A CA 1
ATOM 877 C C . VAL A 1 110 ? 3.581 -13.817 -1.810 1.00 97.81 110 VAL A C 1
ATOM 879 O O . VAL A 1 110 ? 2.809 -14.713 -1.464 1.00 97.81 110 VAL A O 1
ATOM 882 N N . ARG A 1 111 ? 4.097 -13.751 -3.045 1.00 97.44 111 ARG A N 1
ATOM 883 C CA . ARG A 1 111 ? 3.801 -14.729 -4.103 1.00 97.44 111 ARG A CA 1
ATOM 884 C C . ARG A 1 111 ? 4.287 -16.137 -3.749 1.00 97.44 111 ARG A C 1
ATOM 886 O O . ARG A 1 111 ? 3.540 -17.097 -3.904 1.00 97.44 111 ARG A O 1
ATOM 893 N N . GLU A 1 112 ? 5.522 -16.273 -3.271 1.00 97.81 112 GLU A N 1
ATOM 894 C CA . GLU A 1 112 ? 6.115 -17.559 -2.869 1.00 97.81 112 GLU A CA 1
ATOM 895 C C . GLU A 1 112 ? 5.346 -18.225 -1.729 1.00 97.81 112 GLU A C 1
ATOM 897 O O . GLU A 1 112 ? 5.135 -19.437 -1.746 1.00 97.81 112 GLU A O 1
ATOM 902 N N . LEU A 1 113 ? 4.907 -17.423 -0.757 1.00 97.88 113 LEU A N 1
ATOM 903 C CA . LEU A 1 113 ?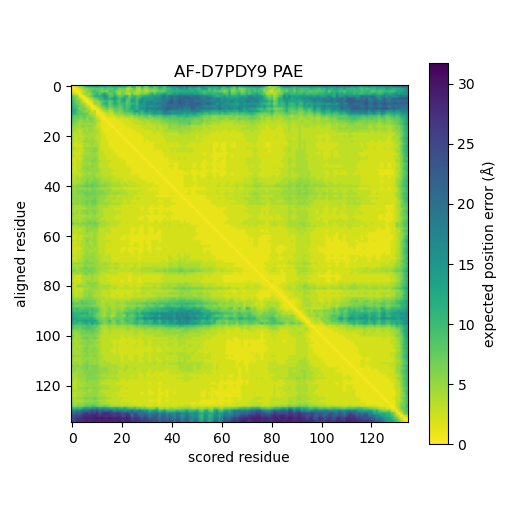 4.085 -17.880 0.361 1.00 97.88 113 LEU A CA 1
ATOM 904 C C . LEU A 1 113 ? 2.660 -18.245 -0.062 1.00 97.88 113 LEU A C 1
ATOM 906 O O . LEU A 1 113 ? 1.946 -18.852 0.730 1.00 97.88 113 LEU A O 1
ATOM 910 N N . LYS A 1 114 ? 2.253 -17.909 -1.296 1.00 97.44 114 LYS A N 1
ATOM 911 C CA . LYS A 1 114 ? 0.881 -18.063 -1.793 1.00 97.44 114 LYS A CA 1
ATOM 912 C C . LYS A 1 114 ? -0.119 -17.445 -0.820 1.00 97.44 114 LYS A C 1
ATOM 914 O O . LYS A 1 114 ? -1.118 -18.078 -0.484 1.00 97.44 114 LYS A O 1
ATOM 919 N N . LEU A 1 115 ? 0.179 -16.229 -0.358 1.00 97.56 115 LEU A N 1
ATOM 920 C CA . LEU A 1 11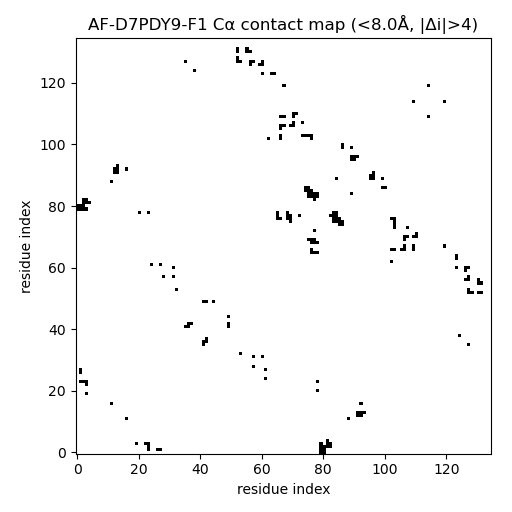5 ? -0.674 -15.517 0.585 1.00 97.56 115 LEU A CA 1
ATOM 921 C C . LEU A 1 115 ? -2.094 -15.421 0.018 1.00 97.56 115 LEU A C 1
ATOM 923 O O . LEU A 1 115 ? -2.292 -14.984 -1.118 1.00 97.56 115 LEU A O 1
ATOM 927 N N . GLN A 1 116 ? -3.076 -15.843 0.799 1.00 98.19 116 GLN A N 1
ATOM 928 C CA . GLN A 1 116 ? -4.476 -15.788 0.411 1.00 98.19 116 GLN A CA 1
ATOM 929 C C . GLN A 1 116 ? -5.062 -14.400 0.675 1.00 98.19 116 GLN A C 1
ATOM 931 O O . GLN A 1 116 ? -4.539 -13.600 1.458 1.00 98.19 116 GLN A O 1
ATOM 936 N N . ARG A 1 117 ? -6.187 -14.103 0.021 1.00 97.12 117 ARG A N 1
ATOM 937 C CA . ARG A 1 117 ? -6.856 -12.802 0.147 1.00 97.12 117 ARG A CA 1
ATOM 938 C C . ARG A 1 117 ? -7.264 -12.524 1.591 1.00 97.12 117 ARG A C 1
ATOM 940 O O . ARG A 1 117 ? -7.157 -11.388 2.048 1.00 97.12 117 ARG A O 1
ATOM 947 N N . GLU A 1 118 ? -7.729 -13.551 2.287 1.00 97.56 118 GLU A N 1
ATOM 948 C CA . GLU A 1 118 ? -8.157 -13.518 3.682 1.00 97.56 118 GLU A CA 1
ATOM 949 C C . GLU A 1 118 ? -6.979 -13.162 4.600 1.00 97.56 118 GLU A C 1
ATOM 951 O O . GLU A 1 118 ? -7.099 -12.300 5.467 1.00 97.56 118 GLU A O 1
ATOM 956 N N . GLU A 1 119 ? -5.807 -13.750 4.357 1.00 97.94 119 GLU A N 1
ATOM 957 C CA . GLU A 1 119 ? -4.585 -13.454 5.111 1.00 97.94 119 GLU A CA 1
ATOM 958 C C . GLU A 1 119 ? -4.102 -12.025 4.843 1.00 97.94 119 GLU A C 1
ATOM 960 O O . GLU A 1 119 ? -3.758 -11.303 5.776 1.00 97.94 119 GLU A O 1
ATOM 965 N N . TYR A 1 120 ? -4.151 -11.574 3.586 1.00 97.75 120 TYR A N 1
ATOM 966 C CA . TYR A 1 120 ? -3.828 -10.196 3.215 1.00 97.75 120 TYR A CA 1
ATOM 967 C C . TYR A 1 120 ? -4.706 -9.169 3.943 1.00 97.75 120 TYR A C 1
ATOM 969 O O . TYR A 1 120 ? -4.180 -8.202 4.500 1.00 97.75 120 TYR A O 1
ATOM 977 N N . VAL A 1 121 ? -6.033 -9.352 3.959 1.00 97.00 121 VAL A N 1
ATOM 978 C CA . VAL A 1 121 ? -6.921 -8.386 4.629 1.00 97.00 121 VAL A CA 1
ATOM 979 C C . VAL A 1 121 ? -6.705 -8.378 6.142 1.00 97.00 121 VAL A C 1
ATOM 981 O O . VAL A 1 121 ? -6.751 -7.304 6.742 1.00 97.00 121 VAL A O 1
ATOM 984 N N . CYS A 1 122 ? -6.397 -9.534 6.739 1.00 97.00 122 CYS A N 1
ATOM 985 C CA . CYS A 1 122 ? -6.016 -9.638 8.145 1.00 97.00 122 CYS A CA 1
ATOM 986 C C . CYS A 1 122 ? -4.701 -8.905 8.427 1.00 97.00 122 CYS A C 1
ATOM 988 O O . CYS A 1 122 ? -4.662 -8.076 9.330 1.00 97.00 122 CYS A O 1
ATOM 990 N N . LEU A 1 123 ? -3.653 -9.128 7.627 1.00 96.94 123 LEU A N 1
ATOM 991 C CA . LEU A 1 123 ? -2.372 -8.424 7.761 1.00 96.94 123 LEU A CA 1
ATOM 992 C C . LEU A 1 123 ? -2.540 -6.910 7.628 1.00 96.94 123 LEU A C 1
ATOM 994 O O . LEU A 1 123 ? -1.991 -6.153 8.422 1.00 96.94 123 LEU A O 1
ATOM 998 N N . LYS A 1 124 ? -3.351 -6.459 6.667 1.00 96.44 124 LYS A N 1
ATOM 999 C CA . LYS A 1 124 ? -3.649 -5.036 6.482 1.00 96.44 124 LYS A CA 1
ATOM 1000 C C . LYS A 1 124 ? -4.336 -4.428 7.712 1.00 96.44 124 LYS A C 1
ATOM 1002 O O . LYS A 1 124 ? -3.996 -3.317 8.108 1.00 96.44 124 LYS A O 1
ATOM 1007 N N . ALA A 1 125 ? -5.287 -5.142 8.317 1.00 96.31 125 ALA A N 1
ATOM 1008 C CA . ALA A 1 125 ? -5.943 -4.708 9.551 1.00 96.31 125 ALA A CA 1
ATOM 1009 C C . ALA A 1 125 ? -4.988 -4.737 10.756 1.00 96.31 125 ALA A C 1
ATOM 1011 O O . ALA A 1 125 ? -5.003 -3.813 11.563 1.00 96.31 125 ALA A O 1
ATOM 1012 N N . MET A 1 126 ? -4.125 -5.754 10.852 1.00 95.25 126 MET A N 1
ATOM 1013 C CA . MET A 1 126 ? -3.089 -5.836 11.882 1.00 95.25 126 MET A CA 1
ATOM 1014 C C . MET A 1 126 ? -2.121 -4.661 11.798 1.00 95.25 126 MET A C 1
ATOM 1016 O O . MET A 1 126 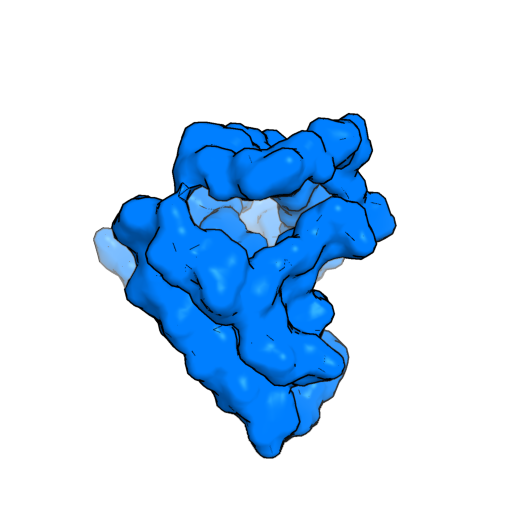? -1.795 -4.107 12.835 1.00 95.25 126 MET A O 1
ATOM 1020 N N . ILE A 1 127 ? -1.693 -4.255 10.599 1.00 95.25 127 ILE A N 1
ATOM 1021 C CA . ILE A 1 127 ? -0.862 -3.057 10.414 1.00 95.25 127 ILE A CA 1
ATOM 1022 C C . ILE A 1 127 ? -1.579 -1.840 11.010 1.00 95.25 127 ILE A C 1
ATOM 1024 O O . ILE A 1 127 ? -1.065 -1.243 11.945 1.00 95.25 127 ILE A O 1
ATOM 1028 N N . LEU A 1 128 ? -2.812 -1.548 10.575 1.00 94.44 128 LEU A N 1
ATOM 1029 C CA . LEU A 1 128 ? -3.582 -0.403 11.083 1.00 94.44 128 LEU A CA 1
ATOM 1030 C C . LEU A 1 128 ? -3.705 -0.383 12.614 1.00 94.44 128 LEU A C 1
ATOM 1032 O O . LEU A 1 128 ? -3.625 0.681 13.217 1.00 94.44 128 LEU A O 1
ATOM 1036 N N . LEU A 1 129 ? -3.950 -1.539 13.230 1.00 91.44 129 LEU A N 1
ATOM 1037 C CA . LEU A 1 129 ? -4.235 -1.637 14.663 1.00 91.44 129 LEU A CA 1
ATOM 1038 C C . LEU A 1 129 ? -2.975 -1.788 15.530 1.00 91.44 129 LEU A C 1
ATOM 1040 O O . LEU A 1 129 ? -3.038 -1.508 16.723 1.00 91.44 129 LEU A O 1
ATOM 1044 N N . ASN A 1 130 ? -1.841 -2.213 14.959 1.00 85.44 130 ASN A N 1
ATOM 1045 C CA . ASN A 1 130 ? -0.590 -2.432 15.696 1.00 85.44 130 ASN A CA 1
ATOM 1046 C C . ASN A 1 130 ? 0.401 -1.271 15.596 1.00 85.44 130 ASN A C 1
ATOM 1048 O O . ASN A 1 130 ? 1.399 -1.290 16.318 1.00 85.44 130 ASN A O 1
ATOM 1052 N N . SER A 1 131 ? 0.164 -0.269 14.744 1.00 68.19 131 SER A N 1
ATOM 1053 C CA . SER A 1 131 ? 1.137 0.804 14.487 1.00 68.19 131 SER A CA 1
ATOM 1054 C C . SER A 1 131 ? 1.456 1.720 15.678 1.00 68.19 131 SER A C 1
ATOM 1056 O O . SER A 1 131 ? 2.190 2.678 15.486 1.00 68.19 131 SER A O 1
ATOM 1058 N N . ASN A 1 132 ? 0.992 1.419 16.902 1.00 59.88 132 ASN A N 1
ATOM 1059 C CA . ASN A 1 132 ? 1.371 2.124 18.134 1.00 59.88 132 ASN A CA 1
ATOM 1060 C C . ASN A 1 132 ? 1.432 1.235 19.395 1.00 59.88 132 ASN A C 1
ATOM 1062 O O . ASN A 1 132 ? 0.791 1.505 20.406 1.00 59.88 132 ASN A O 1
ATOM 1066 N N . MET A 1 133 ? 2.271 0.196 19.359 1.00 47.69 133 MET A N 1
ATOM 1067 C CA . MET A 1 133 ? 2.930 -0.346 20.566 1.00 47.69 133 MET A CA 1
ATOM 1068 C C . MET A 1 133 ? 4.371 0.187 20.735 1.00 47.69 133 MET A C 1
ATOM 1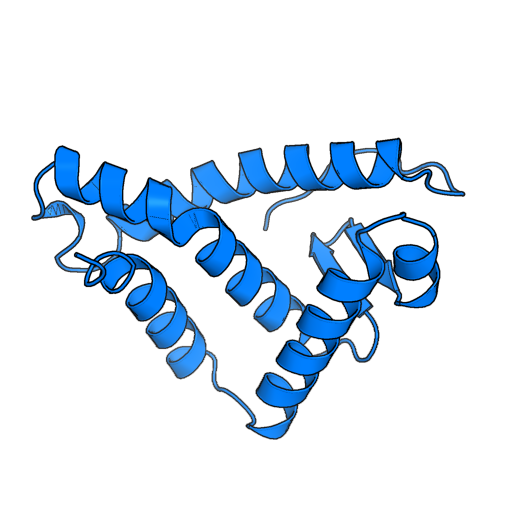070 O O . MET A 1 133 ? 5.122 -0.311 21.574 1.00 47.69 133 MET A O 1
ATOM 1074 N N . CYS A 1 134 ? 4.782 1.185 19.947 1.00 39.28 134 CYS A N 1
ATOM 1075 C CA . CYS A 1 134 ? 6.045 1.890 20.152 1.00 39.28 134 CYS A CA 1
ATOM 1076 C C . CYS A 1 134 ? 5.814 3.074 21.106 1.00 39.28 134 CYS A C 1
ATOM 1078 O O . CYS A 1 134 ? 5.046 3.976 20.789 1.00 39.28 134 CYS A O 1
ATOM 1080 N N . LEU A 1 135 ? 6.455 2.954 22.274 1.00 39.66 135 LEU A N 1
ATOM 1081 C CA . LEU A 1 135 ? 6.530 3.834 23.452 1.00 39.66 135 LEU A CA 1
ATOM 1082 C C . LEU A 1 135 ? 6.506 5.347 23.193 1.00 39.66 135 LEU A C 1
ATOM 1084 O O . LEU A 1 135 ? 7.264 5.801 22.308 1.00 39.66 135 LEU A O 1
#

pLDDT: mean 89.54, std 11.8, range [39.28, 98.19]